Protein AF-A0A2G6FQB9-F1 (afdb_monomer_lite)

pLDDT: mean 81.23, std 16.14, range [40.0, 95.31]

Sequence (118 aa):
MTGNQLFLLNFCCGGNYETPLIPTIIILAAVAPLLGLFGTVSGMVETFRAIGLYGMGNAQAMASGIREAMITTQAGLLVAIPGIFIGHVLRKRANTIQHDLLVFQRGITQWLEKGDEV

Structure (mmCIF, N/CA/C/O backbone):
data_AF-A0A2G6FQB9-F1
#
_entry.id   AF-A0A2G6FQB9-F1
#
loop_
_atom_site.group_PDB
_atom_site.id
_atom_site.type_symbol
_atom_site.label_atom_id
_atom_site.label_alt_id
_atom_site.label_comp_id
_atom_site.label_asym_id
_atom_site.label_entity_id
_atom_site.label_seq_id
_atom_site.pdbx_PDB_ins_code
_atom_site.Cartn_x
_atom_site.Cartn_y
_atom_site.Cartn_z
_atom_site.occupancy
_atom_site.B_iso_or_equiv
_atom_site.auth_seq_id
_atom_site.auth_comp_id
_atom_site.auth_asym_id
_atom_site.auth_atom_id
_atom_site.pdbx_PDB_model_num
ATOM 1 N N . MET A 1 1 ? 4.445 13.457 44.183 1.00 46.12 1 MET A N 1
ATOM 2 C CA . MET A 1 1 ? 4.899 12.191 43.563 1.00 46.12 1 MET A CA 1
ATOM 3 C C . MET A 1 1 ? 3.697 11.394 43.037 1.00 46.12 1 MET A C 1
ATOM 5 O O . MET A 1 1 ? 3.460 10.287 43.488 1.00 46.12 1 MET A O 1
ATOM 9 N N . THR A 1 2 ? 2.917 11.940 42.097 1.00 42.81 2 THR A N 1
ATOM 10 C CA . THR A 1 2 ? 1.658 11.309 41.624 1.00 42.81 2 THR A CA 1
ATOM 11 C C . THR A 1 2 ? 1.326 11.648 40.160 1.00 42.81 2 THR A C 1
ATOM 13 O O . THR A 1 2 ? 0.182 11.565 39.744 1.00 42.81 2 THR A O 1
ATOM 16 N N . GLY A 1 3 ? 2.322 12.025 39.346 1.00 51.44 3 GLY A N 1
ATOM 17 C CA . GLY A 1 3 ? 2.116 12.333 37.919 1.00 51.44 3 GLY A CA 1
ATOM 18 C C . GLY A 1 3 ? 2.348 11.158 36.960 1.00 51.44 3 GLY A C 1
ATOM 19 O O . GLY A 1 3 ? 1.828 11.166 35.853 1.00 51.44 3 GLY A O 1
ATOM 20 N N . ASN A 1 4 ? 3.103 10.130 37.371 1.00 50.75 4 ASN A N 1
ATOM 21 C CA . ASN A 1 4 ? 3.589 9.087 36.451 1.00 50.75 4 ASN A CA 1
ATOM 22 C C . ASN A 1 4 ? 2.756 7.786 36.455 1.00 50.75 4 ASN A C 1
ATOM 24 O O . ASN A 1 4 ? 2.926 6.937 35.590 1.00 50.75 4 ASN A O 1
ATOM 28 N N . GLN A 1 5 ? 1.834 7.620 37.411 1.00 53.53 5 GLN A N 1
ATOM 29 C CA . GLN A 1 5 ? 0.954 6.440 37.494 1.00 53.53 5 GLN A CA 1
ATOM 30 C C . GLN A 1 5 ? -0.312 6.587 36.621 1.00 53.53 5 GLN A C 1
ATOM 32 O O . GLN A 1 5 ? -0.842 5.593 36.135 1.00 53.53 5 GLN A O 1
ATOM 37 N N . LEU A 1 6 ? -0.760 7.819 36.332 1.0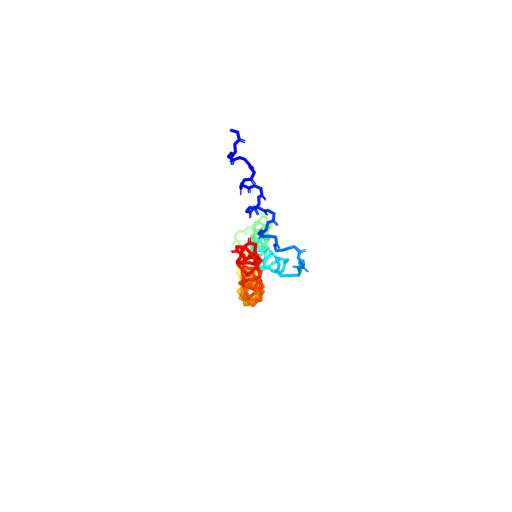0 50.09 6 LEU A N 1
ATOM 38 C CA . LEU A 1 6 ? -1.922 8.068 35.463 1.00 50.09 6 LEU A CA 1
ATOM 39 C C . LEU A 1 6 ? -1.601 7.874 33.965 1.00 50.09 6 LEU A C 1
ATOM 41 O O . LEU A 1 6 ? -2.484 7.538 33.175 1.00 50.09 6 LEU A O 1
ATOM 45 N N . PHE A 1 7 ? -0.330 8.055 33.580 1.00 51.44 7 PHE A N 1
ATOM 46 C CA . PHE A 1 7 ? 0.138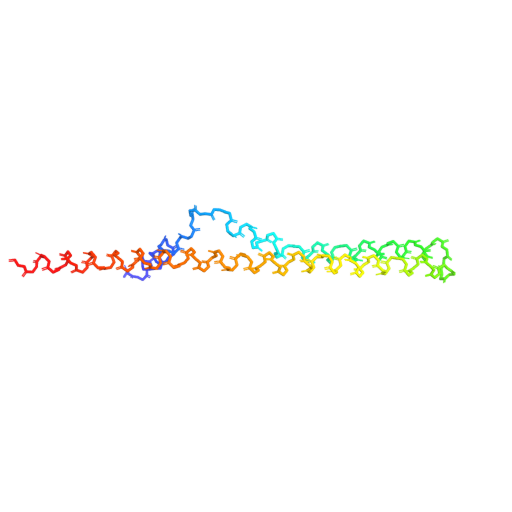 7.859 32.204 1.00 51.44 7 PHE A CA 1
ATOM 47 C C . PHE A 1 7 ? 0.217 6.369 31.838 1.00 51.44 7 PHE A C 1
ATOM 49 O O . PHE A 1 7 ? -0.157 5.988 30.732 1.00 51.44 7 PHE A O 1
ATOM 56 N N . LEU A 1 8 ? 0.606 5.503 32.786 1.00 42.72 8 LEU A N 1
ATOM 57 C CA . LEU A 1 8 ? 0.639 4.053 32.564 1.00 42.72 8 LEU A CA 1
ATOM 58 C C . LEU A 1 8 ? -0.756 3.413 32.518 1.00 42.72 8 LEU A C 1
ATOM 60 O O . LEU A 1 8 ? -0.948 2.471 31.756 1.00 42.72 8 LEU A O 1
ATOM 64 N N . LEU A 1 9 ? -1.752 3.937 33.237 1.00 44.09 9 LEU A N 1
ATOM 65 C CA . LEU A 1 9 ? -3.128 3.419 33.170 1.00 44.09 9 LEU A CA 1
ATOM 66 C C . LEU A 1 9 ? -3.822 3.755 31.836 1.00 44.09 9 LEU A C 1
ATOM 68 O O . LEU A 1 9 ? -4.526 2.908 31.290 1.00 44.09 9 LEU A O 1
ATOM 72 N N . ASN A 1 10 ? -3.552 4.930 31.251 1.00 42.66 10 ASN A N 1
ATOM 73 C CA . ASN A 1 10 ? -4.025 5.264 29.898 1.00 42.66 10 ASN A CA 1
ATOM 74 C C . ASN A 1 10 ? -3.321 4.446 28.801 1.00 42.66 10 ASN A C 1
ATOM 76 O O . ASN A 1 10 ? -3.940 4.133 27.787 1.00 42.66 10 ASN A O 1
ATOM 80 N N . PHE A 1 11 ? -2.051 4.071 29.000 1.00 51.66 11 PHE A N 1
ATOM 81 C CA . PHE A 1 11 ? -1.313 3.268 28.020 1.00 51.66 11 PHE A CA 1
ATOM 82 C C . PHE A 1 11 ? -1.626 1.763 28.114 1.00 51.66 11 PHE A C 1
ATOM 84 O O . PHE A 1 11 ? -1.713 1.100 27.084 1.00 51.66 11 PHE A O 1
ATOM 91 N N . CYS A 1 12 ? -1.860 1.218 29.317 1.00 41.28 12 CYS A N 1
ATOM 92 C CA . CYS A 1 12 ? -2.199 -0.204 29.494 1.00 41.28 12 CYS A CA 1
ATOM 93 C C . CYS A 1 12 ? -3.688 -0.516 29.265 1.00 41.28 12 CYS A C 1
ATOM 95 O O . CYS A 1 12 ? -4.009 -1.599 28.779 1.00 41.28 12 CYS A O 1
ATOM 97 N N . CYS A 1 13 ? -4.601 0.425 29.541 1.00 40.00 13 CYS A N 1
ATOM 98 C CA . CYS A 1 13 ? -6.042 0.258 29.290 1.00 40.00 13 CYS A CA 1
ATOM 99 C C . CYS A 1 13 ? -6.487 0.811 27.915 1.00 40.00 13 CYS A C 1
ATOM 101 O O . CYS A 1 13 ? -7.667 1.027 27.667 1.00 40.00 13 CYS A O 1
ATOM 103 N N . GLY A 1 14 ? -5.534 1.054 27.008 1.00 46.06 14 GLY A N 1
ATOM 104 C CA . GLY A 1 14 ? -5.759 1.336 25.580 1.00 46.06 14 GLY A CA 1
ATOM 105 C C . GLY A 1 14 ? -5.389 0.151 24.675 1.00 46.06 14 GLY A C 1
ATOM 106 O O . GLY A 1 14 ? -5.184 0.306 23.467 1.00 46.06 14 GLY A O 1
ATOM 107 N N . GLY A 1 15 ? -5.233 -1.032 25.274 1.00 45.12 15 GLY A N 1
ATOM 108 C CA . GLY A 1 15 ? -4.681 -2.227 24.655 1.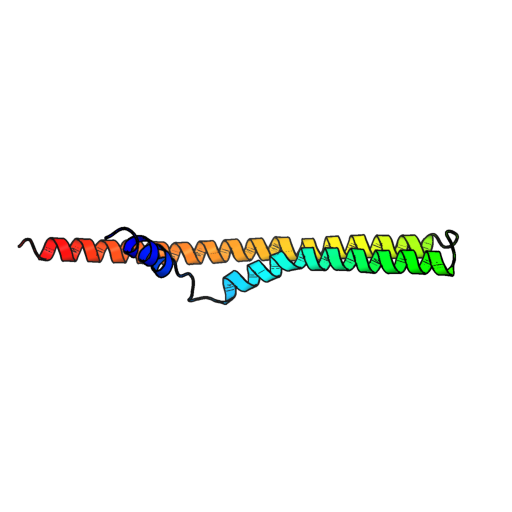00 45.12 15 GLY A CA 1
ATOM 109 C C . GLY A 1 15 ? -5.621 -2.890 23.653 1.00 45.12 15 GLY A C 1
ATOM 110 O O . GLY A 1 15 ? -6.486 -3.680 24.007 1.00 45.12 15 GLY A O 1
ATOM 111 N N . ASN A 1 16 ? -5.397 -2.625 22.370 1.00 51.56 16 ASN A N 1
ATOM 112 C CA . ASN A 1 16 ? -5.955 -3.387 21.252 1.00 51.56 16 ASN A CA 1
ATOM 113 C C . ASN A 1 16 ? -5.155 -4.694 21.016 1.00 51.56 16 ASN A C 1
ATOM 115 O O . ASN A 1 16 ? -4.698 -4.929 19.898 1.00 51.56 16 ASN A O 1
ATOM 119 N N . TYR A 1 17 ? -4.911 -5.519 22.044 1.00 51.84 17 TYR A N 1
ATOM 120 C CA . TYR A 1 17 ? -3.990 -6.672 21.946 1.00 51.84 17 TYR A CA 1
ATOM 121 C C . TYR A 1 17 ? -4.647 -8.058 21.802 1.00 51.84 17 TYR A C 1
ATOM 123 O O . TYR A 1 17 ? -3.945 -9.059 21.888 1.00 51.84 17 TYR A O 1
ATOM 131 N N . GLU A 1 18 ? -5.950 -8.155 21.513 1.00 52.97 18 GLU A N 1
ATOM 132 C CA . GLU A 1 18 ? -6.624 -9.466 21.377 1.00 52.97 18 GLU A CA 1
ATOM 133 C C . GLU A 1 18 ? -6.917 -9.906 19.929 1.00 52.97 18 GLU A C 1
ATOM 135 O O . GLU A 1 18 ? -7.315 -11.044 19.699 1.00 52.97 18 GLU A O 1
ATOM 140 N N . THR A 1 19 ? -6.670 -9.069 18.912 1.00 53.53 19 THR A N 1
ATOM 141 C CA . THR A 1 19 ? -6.841 -9.481 17.503 1.00 53.53 19 THR A CA 1
ATOM 142 C C . THR A 1 19 ? -5.622 -9.112 16.653 1.00 53.53 19 THR A C 1
ATOM 144 O O . THR A 1 19 ? -5.602 -8.057 16.018 1.00 53.53 19 THR A O 1
ATOM 147 N N . PRO A 1 20 ? -4.595 -9.983 16.561 1.00 61.53 20 PRO A N 1
ATOM 148 C CA . PRO A 1 20 ? -3.412 -9.713 15.732 1.00 61.53 20 PRO A CA 1
ATOM 149 C C . PRO A 1 20 ? -3.749 -9.567 14.236 1.00 61.53 20 PRO A C 1
ATOM 151 O O . PRO A 1 20 ? -2.943 -9.068 13.453 1.00 61.53 20 PRO A O 1
ATOM 154 N N . LEU A 1 21 ? -4.955 -9.964 13.822 1.00 68.50 21 LEU A N 1
ATOM 155 C CA . LEU A 1 21 ? -5.360 -10.013 12.423 1.00 68.50 21 LEU A CA 1
ATOM 156 C C . LEU A 1 21 ? -5.674 -8.628 11.824 1.00 68.50 21 LEU A C 1
ATOM 158 O O . LEU A 1 21 ? -5.287 -8.355 10.689 1.00 68.50 21 LEU A O 1
ATOM 162 N N . ILE A 1 22 ? -6.330 -7.734 12.577 1.00 76.88 22 ILE A N 1
ATOM 163 C CA . ILE A 1 22 ? -6.752 -6.409 12.079 1.00 76.88 22 ILE A CA 1
ATOM 164 C C . ILE A 1 22 ? -5.562 -5.483 11.756 1.00 76.88 22 ILE A C 1
ATOM 166 O O . ILE A 1 22 ? -5.527 -4.952 10.642 1.00 76.88 22 ILE A O 1
ATOM 170 N N . PRO A 1 23 ? -4.576 -5.268 12.656 1.00 78.62 23 PRO A N 1
ATOM 171 C CA . PRO A 1 23 ? -3.452 -4.379 12.358 1.00 78.62 23 PRO A CA 1
ATOM 172 C C . PRO A 1 23 ? -2.568 -4.928 11.231 1.00 78.62 23 PRO A C 1
ATOM 174 O O . PRO A 1 23 ? -2.085 -4.157 10.405 1.00 78.62 23 PRO A O 1
ATOM 177 N N . THR A 1 24 ? -2.416 -6.251 11.139 1.00 84.75 24 THR A N 1
ATOM 178 C CA . THR A 1 24 ? -1.592 -6.901 10.110 1.00 84.75 24 THR A CA 1
ATOM 179 C C . THR A 1 24 ? -2.107 -6.624 8.695 1.00 84.75 24 THR A C 1
ATOM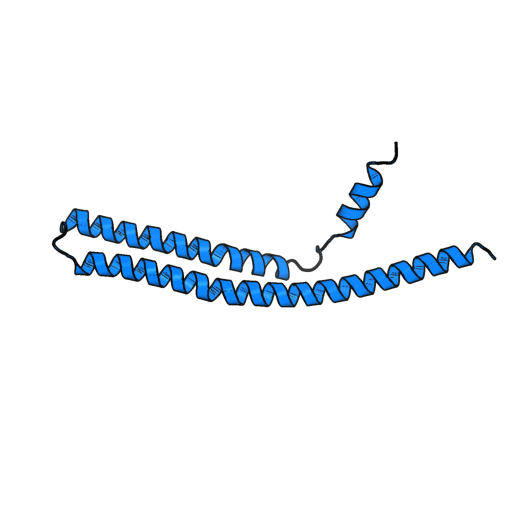 181 O O . THR A 1 24 ? -1.320 -6.272 7.820 1.00 84.75 24 THR A O 1
ATOM 184 N N . ILE A 1 25 ? -3.423 -6.698 8.463 1.00 86.69 25 ILE A N 1
ATOM 185 C CA . ILE A 1 25 ? -4.023 -6.407 7.146 1.00 86.69 25 ILE A CA 1
ATOM 186 C C . ILE A 1 25 ? -3.787 -4.948 6.734 1.00 86.69 25 ILE A C 1
ATOM 188 O O . ILE A 1 25 ? -3.469 -4.681 5.577 1.00 86.69 25 ILE A O 1
ATOM 192 N N . ILE A 1 26 ? -3.904 -4.007 7.675 1.00 86.69 26 ILE A N 1
ATOM 193 C CA . ILE A 1 26 ? -3.674 -2.578 7.412 1.00 86.69 26 ILE A CA 1
ATOM 194 C C . ILE A 1 26 ? -2.208 -2.333 7.038 1.00 86.69 26 ILE A C 1
ATOM 196 O O . ILE A 1 26 ? -1.932 -1.594 6.096 1.00 86.69 26 ILE A O 1
ATOM 200 N N . ILE A 1 27 ? -1.272 -2.981 7.737 1.00 89.12 27 ILE A N 1
ATOM 201 C CA . ILE A 1 27 ? 0.162 -2.884 7.440 1.00 89.12 27 ILE A CA 1
ATOM 202 C C . ILE A 1 27 ? 0.463 -3.472 6.058 1.00 89.12 27 ILE A C 1
ATOM 204 O O . ILE A 1 27 ? 1.118 -2.817 5.252 1.00 89.12 27 ILE A O 1
ATOM 208 N N . LEU A 1 28 ? -0.057 -4.660 5.738 1.00 89.44 28 LEU A N 1
ATOM 209 C CA . LEU A 1 28 ? 0.124 -5.274 4.418 1.00 89.44 28 LEU A CA 1
ATOM 210 C C . LEU A 1 28 ? -0.442 -4.391 3.295 1.00 89.44 28 LEU A C 1
ATOM 212 O O . LEU A 1 28 ? 0.210 -4.203 2.268 1.00 89.44 28 LEU A O 1
ATOM 216 N N . ALA A 1 29 ? -1.613 -3.789 3.512 1.00 91.62 29 ALA A N 1
ATOM 217 C CA . ALA A 1 29 ? -2.213 -2.856 2.564 1.00 91.62 29 ALA A CA 1
ATOM 218 C C . ALA A 1 29 ? -1.394 -1.563 2.408 1.00 91.62 29 ALA A C 1
ATOM 220 O O . ALA A 1 29 ? -1.325 -1.019 1.309 1.00 91.62 29 ALA A O 1
ATOM 221 N N . ALA A 1 30 ? -0.739 -1.091 3.473 1.00 90.81 30 ALA A N 1
ATOM 222 C CA . ALA A 1 30 ? 0.158 0.064 3.430 1.00 90.81 30 ALA A CA 1
ATOM 223 C C . ALA A 1 30 ? 1.510 -0.242 2.757 1.00 90.81 30 ALA A C 1
ATOM 225 O O . ALA A 1 30 ? 2.123 0.653 2.177 1.00 90.81 30 ALA A O 1
ATOM 226 N N . VAL A 1 31 ? 1.972 -1.495 2.799 1.00 93.44 31 VAL A N 1
ATOM 227 C CA . VAL A 1 31 ? 3.205 -1.941 2.129 1.00 93.44 31 VAL A CA 1
ATOM 228 C C . VAL A 1 31 ? 2.982 -2.199 0.630 1.00 93.44 31 VAL A C 1
ATOM 230 O O . VAL A 1 31 ? 3.909 -2.025 -0.160 1.00 93.44 31 VAL A O 1
ATOM 233 N N . ALA A 1 32 ? 1.762 -2.535 0.195 1.00 93.44 32 ALA A N 1
ATOM 234 C CA . ALA A 1 32 ? 1.458 -2.828 -1.213 1.00 93.44 32 ALA A CA 1
ATOM 235 C C . ALA A 1 32 ? 1.846 -1.706 -2.217 1.00 93.44 32 ALA A C 1
ATOM 237 O O . ALA A 1 32 ? 2.458 -2.023 -3.241 1.00 93.44 32 ALA A O 1
ATOM 238 N N . PRO A 1 33 ? 1.606 -0.403 -1.956 1.00 93.44 33 PRO A N 1
ATOM 239 C CA . PRO A 1 33 ? 2.078 0.683 -2.821 1.00 93.44 33 PRO A CA 1
ATOM 240 C C . PRO A 1 33 ? 3.602 0.812 -2.858 1.00 93.44 33 PRO A C 1
ATOM 242 O O . PRO A 1 33 ? 4.163 1.144 -3.899 1.00 93.44 33 PRO A O 1
ATOM 245 N N . LEU A 1 34 ? 4.280 0.533 -1.739 1.00 94.75 34 LEU A N 1
ATOM 246 C CA . LEU A 1 34 ? 5.743 0.573 -1.663 1.00 94.75 34 LEU A CA 1
ATOM 247 C C . LEU A 1 34 ? 6.364 -0.531 -2.529 1.00 94.75 34 LEU A C 1
ATOM 249 O O . LEU A 1 34 ? 7.368 -0.297 -3.198 1.00 94.75 34 LEU A O 1
ATOM 253 N N . LEU A 1 35 ? 5.729 -1.707 -2.586 1.00 92.75 35 LEU A N 1
ATOM 254 C CA . LEU A 1 35 ? 6.113 -2.775 -3.515 1.00 92.75 35 LEU A CA 1
ATOM 255 C C . LEU A 1 35 ? 5.852 -2.393 -4.981 1.00 92.75 35 LEU A C 1
ATOM 257 O O . LEU A 1 35 ? 6.672 -2.696 -5.844 1.00 92.75 35 LEU A O 1
ATOM 261 N N . GLY A 1 36 ? 4.757 -1.684 -5.268 1.00 92.69 36 GLY A N 1
ATOM 262 C CA . GLY A 1 36 ? 4.493 -1.130 -6.602 1.00 92.69 36 GLY A CA 1
ATOM 263 C C . GLY A 1 36 ? 5.567 -0.131 -7.042 1.00 92.69 36 GLY A C 1
ATOM 264 O O . GLY A 1 36 ? 6.051 -0.201 -8.169 1.00 92.69 36 GLY A O 1
ATOM 265 N N . LEU A 1 37 ? 6.011 0.737 -6.128 1.00 94.31 37 LEU A N 1
ATOM 266 C CA . LEU A 1 37 ? 7.128 1.656 -6.360 1.00 94.31 37 LEU A CA 1
ATOM 267 C C . LEU A 1 37 ? 8.449 0.910 -6.603 1.00 94.31 37 LEU A C 1
ATOM 269 O O . LEU A 1 37 ? 9.218 1.299 -7.474 1.00 94.31 37 LEU A O 1
ATOM 273 N N . PHE A 1 38 ? 8.712 -0.185 -5.888 1.00 93.12 38 PHE A N 1
ATOM 274 C CA . PHE A 1 38 ? 9.876 -1.031 -6.169 1.00 93.12 38 PHE A CA 1
ATOM 275 C C . PHE A 1 38 ? 9.824 -1.630 -7.589 1.00 93.12 38 PHE A C 1
ATOM 277 O O . PHE A 1 38 ? 10.835 -1.659 -8.293 1.00 93.12 38 PHE A O 1
ATOM 284 N N . GLY A 1 39 ? 8.635 -2.032 -8.050 1.00 91.38 39 GLY A N 1
ATOM 285 C CA . GLY A 1 39 ? 8.413 -2.500 -9.421 1.00 91.38 39 GLY A CA 1
ATOM 286 C C . GLY A 1 39 ? 8.749 -1.453 -10.488 1.00 91.38 39 GLY A C 1
ATOM 287 O O . GLY A 1 39 ? 9.317 -1.800 -11.525 1.00 91.38 39 GLY A O 1
ATOM 288 N N . THR A 1 40 ? 8.492 -0.166 -10.226 1.00 94.75 40 THR A N 1
ATOM 289 C CA . THR A 1 40 ? 8.863 0.905 -11.168 1.00 94.75 40 THR A CA 1
ATOM 290 C C . THR A 1 40 ? 10.371 1.061 -11.299 1.00 94.75 40 THR A C 1
ATOM 292 O O . THR A 1 40 ? 10.869 1.242 -12.411 1.00 94.75 40 THR A O 1
ATOM 295 N N . VAL A 1 41 ? 11.111 0.914 -10.196 1.00 94.38 41 VAL A N 1
ATOM 296 C CA . VAL A 1 41 ? 12.579 0.928 -10.215 1.00 94.38 41 VAL A CA 1
ATOM 297 C C . VAL A 1 41 ? 13.100 -0.237 -11.055 1.00 94.38 41 VAL A C 1
ATOM 299 O O . VAL A 1 41 ? 13.953 -0.027 -11.913 1.00 94.38 41 VAL A O 1
ATOM 302 N N . SER A 1 42 ? 12.540 -1.437 -10.882 1.00 91.88 42 SER A N 1
ATOM 303 C CA . SER A 1 42 ? 12.923 -2.614 -11.673 1.00 91.88 42 SER A CA 1
ATOM 304 C C . SER A 1 42 ? 12.675 -2.419 -13.179 1.00 91.88 42 SER A C 1
ATOM 306 O O . SER A 1 42 ? 13.569 -2.676 -13.985 1.00 91.88 42 SER A O 1
ATOM 308 N N . GLY A 1 43 ? 11.504 -1.905 -13.578 1.00 91.00 43 GLY A N 1
ATOM 309 C CA . GLY A 1 43 ? 11.184 -1.648 -14.994 1.00 91.00 43 GLY A CA 1
ATOM 310 C C . GLY A 1 43 ? 12.046 -0.545 -15.630 1.00 91.00 43 GLY A C 1
ATOM 311 O O . GLY A 1 43 ? 12.425 -0.617 -16.805 1.00 91.00 43 GLY A O 1
ATOM 312 N N . MET A 1 44 ? 12.436 0.460 -14.841 1.00 92.19 44 MET A N 1
ATOM 313 C CA . MET A 1 44 ? 13.369 1.497 -15.291 1.00 92.19 44 MET A CA 1
ATOM 314 C C . MET A 1 44 ? 14.806 0.974 -15.416 1.00 92.19 44 MET A C 1
ATOM 316 O O . MET A 1 44 ? 15.508 1.369 -16.347 1.00 92.19 44 MET A O 1
ATOM 320 N N . VAL A 1 45 ? 15.242 0.048 -14.554 1.00 92.88 45 VAL A N 1
ATOM 321 C CA . VAL A 1 45 ? 16.539 -0.638 -14.709 1.00 92.88 45 VAL A CA 1
ATOM 322 C C . VAL A 1 45 ? 16.593 -1.405 -16.032 1.00 92.88 45 VAL A C 1
ATOM 324 O O . VAL A 1 45 ? 17.582 -1.292 -16.757 1.00 92.88 45 VAL A O 1
ATOM 327 N N . GLU A 1 46 ? 15.521 -2.109 -16.397 1.00 89.38 46 GLU A N 1
ATOM 328 C CA . GLU A 1 46 ? 15.450 -2.820 -17.680 1.00 89.38 46 GLU A CA 1
ATOM 329 C C . GLU A 1 46 ? 15.490 -1.855 -18.877 1.00 89.38 46 GLU A C 1
ATOM 331 O O . GLU A 1 46 ? 16.182 -2.099 -19.869 1.00 89.38 46 GLU A O 1
ATOM 336 N N . THR A 1 47 ? 14.839 -0.696 -18.749 1.00 89.50 47 THR A N 1
ATOM 337 C CA . THR A 1 47 ? 14.903 0.379 -19.750 1.00 89.50 47 THR A CA 1
ATOM 338 C C . THR A 1 47 ? 16.338 0.878 -19.948 1.00 89.50 47 THR A C 1
ATOM 340 O O . THR A 1 47 ? 16.799 0.998 -21.085 1.00 89.50 47 THR A O 1
ATOM 343 N N . PHE A 1 48 ? 17.086 1.116 -18.866 1.00 90.56 48 PHE A N 1
ATOM 344 C CA . PHE A 1 48 ? 18.492 1.523 -18.958 1.00 90.56 48 PHE A CA 1
ATOM 345 C C . PHE A 1 48 ? 19.394 0.421 -19.520 1.00 90.56 48 PHE A C 1
ATOM 347 O O . PHE A 1 48 ? 20.313 0.717 -20.286 1.00 90.56 48 PHE A O 1
ATOM 354 N N . ARG A 1 49 ? 19.110 -0.849 -19.211 1.00 88.38 49 ARG A N 1
ATOM 355 C CA . ARG A 1 49 ? 19.821 -1.995 -19.792 1.00 88.38 49 ARG A CA 1
ATOM 356 C C . ARG A 1 49 ? 19.638 -2.056 -21.310 1.00 88.38 49 ARG A C 1
ATOM 358 O O . ARG A 1 49 ? 20.611 -2.264 -22.035 1.00 88.38 49 ARG A O 1
ATOM 365 N N . ALA A 1 50 ? 18.419 -1.823 -21.797 1.00 87.19 50 ALA A N 1
ATOM 366 C CA . ALA A 1 50 ? 18.126 -1.772 -23.228 1.00 87.19 50 ALA A CA 1
ATOM 367 C C . ALA A 1 50 ? 18.875 -0.627 -23.933 1.00 87.19 50 ALA A C 1
ATOM 369 O O . ALA A 1 50 ? 19.433 -0.840 -25.011 1.00 87.19 50 ALA A O 1
ATOM 370 N N . ILE A 1 51 ? 18.954 0.550 -23.300 1.00 89.88 51 ILE A N 1
ATOM 371 C CA . ILE A 1 51 ? 19.735 1.690 -23.808 1.00 89.88 51 ILE A CA 1
ATOM 372 C C . ILE A 1 51 ? 21.230 1.350 -23.861 1.00 89.88 51 ILE A C 1
ATOM 374 O O . ILE A 1 51 ? 21.895 1.682 -24.838 1.00 89.88 51 ILE A O 1
ATOM 378 N N . GLY A 1 52 ? 21.766 0.664 -22.849 1.00 88.75 52 GLY A N 1
ATOM 379 C CA . GLY A 1 52 ? 23.177 0.268 -22.821 1.00 88.75 52 GLY A CA 1
ATOM 380 C C . GLY A 1 52 ? 23.568 -0.717 -23.930 1.00 88.75 52 GLY A C 1
ATOM 381 O O . GLY A 1 52 ? 24.693 -0.665 -24.417 1.00 88.75 52 GLY A O 1
ATOM 382 N N . LEU A 1 53 ? 22.649 -1.595 -24.347 1.00 87.31 53 LEU A N 1
ATOM 383 C CA . LEU A 1 53 ? 22.909 -2.623 -25.365 1.00 87.31 53 LEU A CA 1
ATOM 384 C C . LEU A 1 53 ? 22.611 -2.163 -26.796 1.00 87.31 53 LEU A C 1
ATOM 386 O O . LEU A 1 53 ? 23.359 -2.490 -27.714 1.00 87.31 53 LEU A O 1
ATOM 390 N N . TYR A 1 54 ? 21.511 -1.436 -26.994 1.00 85.25 54 TYR A N 1
ATOM 391 C CA . TYR A 1 54 ? 20.992 -1.090 -28.323 1.00 85.25 54 TYR A CA 1
ATOM 392 C C . TYR A 1 54 ? 21.012 0.420 -28.605 1.00 85.25 54 TYR A C 1
ATOM 394 O O . TYR A 1 54 ? 20.560 0.863 -29.664 1.00 85.25 54 TYR A O 1
ATOM 402 N N . GLY A 1 55 ? 21.516 1.228 -27.668 1.00 82.88 55 GLY A N 1
ATOM 403 C CA . GLY A 1 55 ? 21.404 2.682 -27.719 1.00 82.88 55 GLY A CA 1
ATOM 404 C C . GLY A 1 55 ? 19.946 3.145 -27.667 1.00 82.88 55 GLY A C 1
ATOM 405 O O . GLY A 1 55 ? 19.026 2.391 -27.352 1.00 82.88 55 GLY A O 1
ATOM 406 N N . MET A 1 56 ? 19.706 4.399 -28.050 1.00 80.88 56 MET A N 1
ATOM 407 C CA . MET A 1 56 ? 18.345 4.945 -28.169 1.00 80.88 56 MET A CA 1
ATOM 408 C C . MET A 1 56 ? 17.584 4.436 -29.412 1.00 80.88 56 MET A C 1
ATOM 410 O O . MET A 1 56 ? 16.468 4.875 -29.672 1.00 80.88 56 MET A O 1
ATOM 414 N N . GLY A 1 57 ? 18.171 3.522 -30.196 1.00 79.75 57 GLY A N 1
ATOM 415 C CA . GLY A 1 57 ? 17.575 3.006 -31.433 1.00 79.75 57 GLY A CA 1
ATOM 416 C C . GLY A 1 57 ? 16.430 2.013 -31.212 1.00 79.75 57 GLY A C 1
ATOM 417 O O . GLY A 1 57 ? 15.594 1.840 -32.095 1.00 79.75 57 GLY A O 1
ATOM 418 N N . ASN A 1 58 ? 16.347 1.385 -30.033 1.00 83.06 58 ASN A N 1
ATOM 419 C CA . ASN A 1 58 ? 15.290 0.427 -29.704 1.00 83.06 58 ASN A CA 1
ATOM 420 C C . ASN A 1 58 ? 14.204 1.061 -28.817 1.00 83.06 58 ASN A C 1
ATOM 422 O O . ASN A 1 58 ? 14.068 0.754 -27.630 1.00 83.06 58 ASN A O 1
ATOM 426 N N . ALA A 1 59 ? 13.406 1.947 -29.420 1.00 85.94 59 ALA A N 1
ATOM 427 C CA . ALA A 1 59 ? 12.298 2.629 -28.746 1.00 85.94 59 ALA A CA 1
ATOM 428 C C . ALA A 1 59 ? 11.239 1.658 -28.189 1.00 85.94 59 ALA A C 1
ATOM 430 O O . ALA A 1 59 ? 10.586 1.956 -27.191 1.00 85.94 59 ALA A O 1
ATOM 431 N N . GLN A 1 60 ? 11.084 0.480 -28.800 1.00 88.75 60 GLN A N 1
ATOM 432 C CA . GLN A 1 60 ? 10.117 -0.523 -28.357 1.00 88.75 60 GLN A CA 1
ATOM 433 C C . GLN A 1 60 ? 10.520 -1.156 -27.021 1.00 88.75 60 GLN A C 1
ATOM 435 O O . GLN A 1 60 ? 9.675 -1.291 -26.134 1.00 88.75 60 GLN A O 1
ATOM 440 N N . ALA A 1 61 ? 11.802 -1.492 -26.843 1.00 86.06 61 ALA A N 1
ATOM 441 C CA . ALA A 1 61 ? 12.302 -2.005 -25.569 1.00 86.06 61 ALA A CA 1
ATOM 442 C C . ALA A 1 61 ? 12.144 -0.966 -24.448 1.00 86.06 61 ALA A C 1
ATOM 444 O O . ALA A 1 61 ? 11.654 -1.298 -23.368 1.00 86.06 61 ALA A O 1
ATOM 445 N N . MET A 1 62 ? 12.445 0.306 -24.734 1.00 88.81 62 MET A N 1
ATOM 446 C CA . MET A 1 62 ? 12.248 1.399 -23.775 1.00 88.81 62 MET A CA 1
ATOM 447 C C . MET A 1 62 ? 10.775 1.591 -23.395 1.00 88.81 62 MET A C 1
ATOM 449 O O . MET A 1 62 ? 10.441 1.693 -22.216 1.00 88.81 62 MET A O 1
ATOM 453 N N . ALA A 1 63 ? 9.876 1.595 -24.383 1.00 90.75 63 ALA A N 1
ATOM 4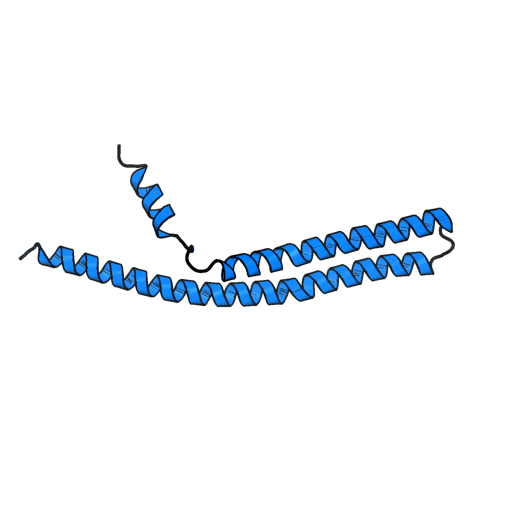54 C CA . ALA A 1 63 ? 8.441 1.715 -24.141 1.00 90.75 63 ALA A CA 1
ATOM 455 C C . ALA A 1 63 ? 7.899 0.555 -23.288 1.00 90.75 63 ALA A C 1
ATOM 457 O O . ALA A 1 63 ? 6.982 0.754 -22.488 1.00 90.75 63 ALA A O 1
ATOM 458 N N . SER A 1 64 ? 8.475 -0.646 -23.423 1.00 89.31 64 SER A N 1
ATOM 459 C CA . SER A 1 64 ? 8.066 -1.810 -22.632 1.00 89.31 64 SER A CA 1
ATOM 460 C C . SER A 1 64 ? 8.393 -1.665 -21.139 1.00 89.31 64 SER A C 1
ATOM 462 O O . SER A 1 64 ? 7.503 -1.889 -20.319 1.00 89.31 64 SER A O 1
ATOM 464 N N . GLY A 1 65 ? 9.596 -1.199 -20.781 1.00 88.81 65 GLY A N 1
ATOM 465 C CA . GLY A 1 65 ? 9.996 -1.032 -19.378 1.00 88.81 65 GLY A CA 1
ATOM 466 C C . GLY A 1 65 ? 9.240 0.098 -18.670 1.00 88.81 65 GLY A C 1
ATOM 467 O O . GLY A 1 65 ? 8.856 -0.034 -17.507 1.00 88.81 65 GLY A O 1
ATOM 468 N N . ILE A 1 66 ? 8.904 1.170 -19.397 1.00 91.31 66 ILE A N 1
ATOM 469 C CA . ILE A 1 66 ? 8.033 2.241 -18.882 1.00 91.31 66 ILE A CA 1
ATOM 470 C C . ILE A 1 66 ? 6.609 1.720 -18.651 1.00 91.31 66 ILE A C 1
ATOM 472 O O . ILE A 1 66 ? 5.996 1.997 -17.617 1.00 91.31 66 ILE A O 1
ATOM 476 N N . ARG A 1 67 ? 6.066 0.940 -19.594 1.00 91.31 67 ARG A N 1
ATOM 477 C CA . ARG A 1 67 ? 4.736 0.334 -19.443 1.00 91.31 67 ARG A CA 1
ATOM 478 C C . ARG A 1 67 ? 4.683 -0.592 -18.229 1.00 91.31 67 ARG A C 1
ATOM 480 O O . ARG A 1 67 ? 3.698 -0.568 -17.493 1.00 91.31 67 ARG A O 1
ATOM 487 N N . GLU A 1 68 ? 5.719 -1.395 -18.018 1.00 91.31 68 GLU A N 1
ATOM 488 C CA . GLU A 1 68 ? 5.819 -2.275 -16.854 1.00 91.31 68 GLU A CA 1
ATOM 489 C C . GLU A 1 68 ? 5.823 -1.475 -15.541 1.00 91.31 68 GLU A C 1
ATOM 491 O O . GLU A 1 68 ? 5.063 -1.784 -14.618 1.00 91.31 68 GLU A O 1
ATOM 496 N N . ALA A 1 69 ? 6.567 -0.366 -15.487 1.00 93.19 69 ALA A N 1
ATOM 497 C CA . ALA A 1 69 ? 6.544 0.552 -14.349 1.00 93.19 69 ALA A CA 1
ATOM 498 C C . ALA A 1 69 ? 5.139 1.143 -14.081 1.00 93.19 69 ALA A C 1
ATOM 500 O O . ALA A 1 69 ? 4.700 1.256 -12.933 1.00 93.19 69 ALA A O 1
ATOM 501 N N . MET A 1 70 ? 4.376 1.476 -15.123 1.00 94.00 70 MET A N 1
ATOM 502 C CA . MET A 1 70 ? 3.004 1.968 -14.945 1.00 94.00 70 MET A CA 1
ATOM 503 C C . MET A 1 70 ? 2.050 0.884 -14.423 1.00 94.00 70 MET A C 1
ATOM 505 O O . MET A 1 70 ? 1.251 1.153 -13.524 1.00 94.00 70 MET A O 1
ATOM 509 N N . ILE A 1 71 ? 2.142 -0.342 -14.948 1.00 93.94 71 ILE A N 1
ATOM 510 C CA . ILE A 1 71 ? 1.269 -1.456 -14.542 1.00 93.94 71 ILE A CA 1
ATOM 511 C C . ILE A 1 71 ? 1.524 -1.849 -13.081 1.00 93.94 71 ILE A C 1
ATOM 513 O O . ILE A 1 71 ? 0.574 -2.069 -12.332 1.00 93.94 71 ILE A O 1
ATOM 517 N N . THR A 1 72 ? 2.784 -1.892 -12.645 1.00 93.56 72 THR A N 1
ATOM 518 C CA . THR A 1 72 ? 3.136 -2.230 -11.253 1.00 93.56 72 THR A CA 1
ATOM 519 C C . THR A 1 72 ? 2.610 -1.196 -10.252 1.00 93.56 72 THR A C 1
ATOM 521 O O . THR A 1 72 ? 2.093 -1.569 -9.196 1.00 93.56 72 THR A O 1
ATOM 524 N N . THR A 1 73 ? 2.629 0.093 -10.612 1.00 94.44 73 THR A N 1
ATOM 525 C CA . THR A 1 73 ? 2.029 1.171 -9.802 1.00 94.44 73 THR A CA 1
ATOM 526 C C . THR A 1 73 ? 0.514 1.010 -9.693 1.00 94.44 73 THR A C 1
ATOM 528 O O . THR A 1 73 ? -0.051 1.093 -8.600 1.00 94.44 73 THR A O 1
ATOM 531 N N . GLN A 1 74 ? -0.150 0.744 -10.823 1.00 95.12 74 GLN A N 1
ATOM 532 C CA . GLN A 1 74 ? -1.594 0.512 -10.858 1.00 95.12 74 GLN A CA 1
ATOM 533 C C . GLN A 1 74 ? -1.980 -0.704 -10.012 1.00 95.12 74 GLN A C 1
ATOM 535 O O . GLN A 1 74 ? -2.919 -0.617 -9.224 1.00 95.12 74 GLN A O 1
ATOM 540 N N . ALA A 1 75 ? -1.231 -1.804 -10.110 1.00 94.00 75 ALA A N 1
ATOM 541 C CA . ALA A 1 75 ? -1.468 -3.015 -9.332 1.00 94.00 75 ALA A CA 1
ATOM 542 C C . ALA A 1 75 ? -1.291 -2.790 -7.818 1.00 94.00 75 ALA A C 1
ATOM 544 O O . ALA A 1 75 ? -2.141 -3.212 -7.034 1.00 94.00 75 ALA A O 1
ATOM 545 N N . GLY A 1 76 ? -0.236 -2.079 -7.398 1.00 92.88 76 GLY A N 1
ATOM 546 C CA . GLY A 1 76 ? -0.001 -1.759 -5.985 1.00 92.88 76 GLY A CA 1
ATOM 547 C C . GLY A 1 76 ? -1.125 -0.915 -5.373 1.00 92.88 76 GLY A C 1
ATOM 548 O O . GLY A 1 76 ? -1.585 -1.195 -4.265 1.00 92.88 76 GLY A O 1
ATOM 549 N N . LEU A 1 77 ? -1.631 0.071 -6.121 1.00 94.75 77 LEU A N 1
ATOM 550 C CA . LEU A 1 77 ? -2.777 0.890 -5.708 1.00 94.75 77 LEU A CA 1
ATOM 551 C C . LEU A 1 77 ? -4.092 0.098 -5.694 1.00 94.75 77 LEU A C 1
ATOM 553 O O . LEU A 1 77 ? -4.883 0.254 -4.761 1.00 94.75 77 LEU A O 1
ATOM 557 N N . LEU A 1 78 ? -4.306 -0.776 -6.683 1.00 95.31 78 LEU A N 1
ATOM 558 C CA . LEU A 1 78 ? -5.501 -1.619 -6.779 1.00 95.31 78 LEU A CA 1
ATOM 559 C C . LEU A 1 78 ? -5.668 -2.520 -5.546 1.00 95.31 78 LEU A C 1
ATOM 561 O O . LEU A 1 78 ? -6.792 -2.766 -5.121 1.00 95.31 78 LEU A O 1
ATOM 565 N N . VAL A 1 79 ? -4.564 -2.986 -4.955 1.00 93.62 79 VAL A N 1
ATOM 566 C CA . VAL A 1 79 ? -4.571 -3.812 -3.735 1.00 93.62 79 VAL A CA 1
ATOM 567 C C . VAL A 1 79 ? -4.661 -2.961 -2.461 1.00 93.62 79 VAL A C 1
ATOM 569 O O . VAL A 1 79 ? -5.362 -3.331 -1.516 1.00 93.62 79 VAL A O 1
ATOM 572 N N . ALA A 1 80 ? -3.993 -1.806 -2.422 1.00 94.31 80 ALA A N 1
ATOM 573 C CA . ALA A 1 80 ? -3.928 -0.963 -1.227 1.00 94.31 80 ALA A CA 1
ATOM 574 C C . ALA A 1 80 ? -5.280 -0.347 -0.834 1.00 94.31 80 ALA A C 1
ATOM 576 O O . ALA A 1 80 ? -5.652 -0.365 0.341 1.00 94.31 80 ALA A O 1
ATOM 577 N N . ILE A 1 81 ? -6.036 0.163 -1.813 1.00 93.94 81 ILE A N 1
ATOM 578 C CA . ILE A 1 81 ? -7.336 0.818 -1.588 1.00 93.94 81 ILE A CA 1
ATOM 579 C C . ILE A 1 81 ? -8.334 -0.111 -0.865 1.00 93.94 81 ILE A C 1
ATOM 581 O O . ILE A 1 81 ? -8.818 0.263 0.209 1.00 93.94 81 ILE A O 1
ATOM 585 N N . PRO A 1 82 ? -8.643 -1.322 -1.377 1.00 92.56 82 PRO A N 1
ATOM 586 C CA . PRO A 1 82 ? -9.570 -2.223 -0.699 1.00 92.56 82 PRO A CA 1
ATOM 587 C C . PRO A 1 82 ? -9.007 -2.748 0.627 1.00 92.56 82 PRO A C 1
ATOM 589 O O . PRO A 1 82 ? -9.766 -2.894 1.586 1.00 92.56 82 PRO A O 1
ATOM 592 N N . GLY A 1 83 ? -7.692 -2.981 0.723 1.00 91.25 83 GLY A N 1
ATOM 593 C CA . GLY A 1 83 ? -7.058 -3.466 1.952 1.00 91.25 83 GLY A CA 1
ATOM 594 C C . GLY A 1 83 ? -7.212 -2.495 3.127 1.00 91.25 83 GLY A C 1
ATOM 595 O O . GLY A 1 83 ? -7.605 -2.900 4.225 1.00 91.25 83 GLY A O 1
ATOM 596 N N . ILE A 1 84 ? -6.993 -1.198 2.889 1.00 90.88 84 ILE A N 1
ATOM 597 C CA . ILE A 1 84 ? -7.177 -0.156 3.912 1.00 90.88 84 ILE A CA 1
ATOM 598 C C . ILE A 1 84 ? -8.663 0.018 4.252 1.00 90.88 84 ILE A C 1
ATOM 600 O O . ILE A 1 84 ? -9.010 0.143 5.429 1.00 90.88 84 ILE A O 1
ATOM 604 N N . PHE A 1 85 ? -9.551 -0.014 3.252 1.00 92.69 85 PHE A N 1
ATOM 605 C CA . PHE A 1 85 ? -10.993 0.129 3.468 1.00 92.69 85 PHE A CA 1
ATOM 606 C C . PHE A 1 85 ? -11.548 -0.968 4.387 1.00 92.69 85 PHE A C 1
ATOM 608 O O . PHE A 1 85 ? -12.210 -0.673 5.386 1.00 92.69 85 PHE A O 1
ATOM 615 N N . ILE A 1 86 ? -11.226 -2.232 4.098 1.00 91.00 86 ILE A N 1
ATOM 616 C CA . ILE A 1 86 ? -11.651 -3.378 4.912 1.00 91.00 86 ILE A CA 1
ATOM 617 C C . ILE A 1 86 ? -11.062 -3.269 6.324 1.00 91.00 86 ILE A C 1
ATOM 619 O O . ILE A 1 86 ? -11.797 -3.398 7.306 1.00 91.00 86 ILE A O 1
ATOM 623 N N . GLY A 1 87 ? -9.769 -2.950 6.443 1.00 88.25 87 GLY A N 1
ATOM 624 C CA . GLY A 1 87 ? -9.117 -2.749 7.738 1.00 88.25 87 GLY A CA 1
ATOM 625 C C . GLY A 1 87 ? -9.795 -1.673 8.594 1.00 88.25 87 GLY A C 1
ATOM 626 O O . GLY A 1 87 ? -10.001 -1.873 9.793 1.00 88.25 87 GLY A O 1
ATOM 627 N N . HIS A 1 88 ? -10.225 -0.564 7.984 1.00 87.69 88 HIS A N 1
ATOM 628 C CA . HIS A 1 88 ? -10.949 0.501 8.681 1.00 87.69 88 HIS A CA 1
ATOM 629 C C . HIS A 1 88 ? -12.329 0.045 9.180 1.00 87.69 88 HIS A C 1
ATOM 631 O O . HIS A 1 88 ? -12.689 0.315 10.329 1.00 87.69 88 HIS A O 1
ATOM 637 N N . VAL A 1 89 ? -13.094 -0.679 8.356 1.00 88.81 89 VAL A N 1
ATOM 638 C CA . VAL A 1 89 ? -14.422 -1.192 8.740 1.00 88.81 89 VAL A CA 1
ATOM 639 C C . VAL A 1 89 ? -14.318 -2.184 9.900 1.00 88.81 89 VAL A C 1
ATOM 641 O O . VAL A 1 89 ? -15.086 -2.085 10.862 1.00 88.81 89 VAL A O 1
ATOM 644 N N . LEU A 1 90 ? -13.353 -3.107 9.847 1.00 86.00 90 LEU A N 1
ATOM 645 C CA . LEU A 1 90 ? -13.116 -4.079 10.917 1.00 86.00 90 LEU A CA 1
ATOM 646 C C . LEU A 1 90 ? -12.701 -3.382 12.218 1.00 86.00 90 LEU A C 1
ATOM 648 O O . LEU A 1 90 ? -13.246 -3.686 13.280 1.00 86.00 90 LEU A O 1
ATOM 652 N N . ARG A 1 91 ? -11.805 -2.391 12.133 1.00 84.94 91 ARG A N 1
ATOM 653 C CA . ARG A 1 91 ? -11.366 -1.612 13.298 1.00 84.94 91 ARG A CA 1
ATOM 654 C C . ARG A 1 91 ? -12.503 -0.812 13.928 1.00 84.94 91 ARG A C 1
ATOM 656 O O . ARG A 1 91 ? -12.597 -0.745 15.150 1.00 84.94 91 ARG A O 1
ATOM 663 N N . LYS A 1 92 ? -13.394 -0.242 13.112 1.00 86.19 92 LYS A N 1
ATOM 664 C CA . LYS A 1 92 ? -14.572 0.482 13.605 1.00 86.19 92 LYS A CA 1
ATOM 665 C C . LYS A 1 92 ? -15.494 -0.435 14.411 1.00 86.19 92 LYS A C 1
ATOM 667 O O . LYS A 1 92 ? -15.925 -0.044 15.489 1.00 86.19 92 LYS A O 1
ATOM 672 N N . ARG A 1 93 ? -15.741 -1.660 13.929 1.00 84.94 93 ARG A N 1
ATOM 673 C CA . ARG A 1 93 ? -16.547 -2.659 14.655 1.00 84.94 93 ARG A CA 1
ATOM 674 C C . ARG A 1 93 ? -15.887 -3.098 15.963 1.00 84.94 93 ARG A C 1
ATOM 676 O O . ARG A 1 93 ? -16.572 -3.167 16.977 1.00 84.94 93 ARG A O 1
ATOM 683 N N . ALA A 1 94 ? -14.575 -3.338 15.950 1.00 84.94 94 ALA A N 1
ATOM 684 C CA . ALA A 1 94 ? -13.825 -3.693 17.155 1.00 84.94 94 ALA A CA 1
ATOM 685 C C . ALA A 1 94 ? -13.914 -2.589 18.227 1.00 84.94 94 ALA A C 1
ATOM 687 O O . ALA A 1 94 ? -14.224 -2.874 19.381 1.00 84.94 94 ALA A O 1
ATOM 688 N N . ASN A 1 95 ? -13.749 -1.324 17.827 1.00 84.56 95 ASN A N 1
ATOM 689 C CA . ASN A 1 95 ? -13.847 -0.184 18.741 1.00 84.56 95 ASN A CA 1
ATOM 690 C C . ASN A 1 95 ? -15.246 -0.013 19.351 1.00 84.56 95 ASN A C 1
ATOM 692 O O . ASN A 1 95 ? -15.342 0.379 20.509 1.00 84.56 95 ASN A O 1
ATOM 696 N N . THR A 1 96 ? -16.324 -0.288 18.607 1.00 86.44 96 THR A N 1
ATOM 697 C CA . THR A 1 96 ? -17.689 -0.221 19.160 1.00 86.44 96 THR A CA 1
ATOM 698 C C . THR A 1 96 ? -17.867 -1.215 20.306 1.00 86.44 96 THR A C 1
ATOM 700 O O . THR A 1 96 ? -18.319 -0.824 21.375 1.00 86.44 96 THR A O 1
ATOM 703 N N . ILE A 1 97 ? -17.413 -2.460 20.128 1.00 85.06 97 ILE A N 1
ATOM 704 C CA . ILE A 1 97 ? -17.497 -3.497 21.170 1.00 85.06 97 ILE A CA 1
ATOM 705 C C . ILE A 1 97 ? -16.686 -3.092 22.408 1.00 85.06 97 ILE A C 1
ATOM 707 O O . ILE A 1 97 ? -17.153 -3.232 23.537 1.00 85.06 97 ILE A O 1
ATOM 711 N N . GLN A 1 98 ? -15.480 -2.549 22.209 1.00 83.00 98 GLN A N 1
ATOM 712 C CA . GLN A 1 98 ? -14.664 -2.055 23.320 1.00 83.00 98 GLN A CA 1
ATOM 713 C C . GLN A 1 98 ? -15.329 -0.882 24.045 1.00 83.00 98 GLN A C 1
ATOM 715 O O . GLN A 1 98 ? -15.272 -0.806 25.270 1.00 83.00 98 GLN A O 1
ATOM 720 N N . HIS A 1 99 ? -15.975 0.023 23.309 1.00 87.50 99 HIS A N 1
ATOM 721 C CA . HIS A 1 99 ? -16.667 1.162 23.900 1.00 87.50 99 HIS A CA 1
ATOM 722 C C . HIS A 1 99 ? -17.812 0.718 24.815 1.00 87.50 99 HIS A C 1
ATOM 724 O O .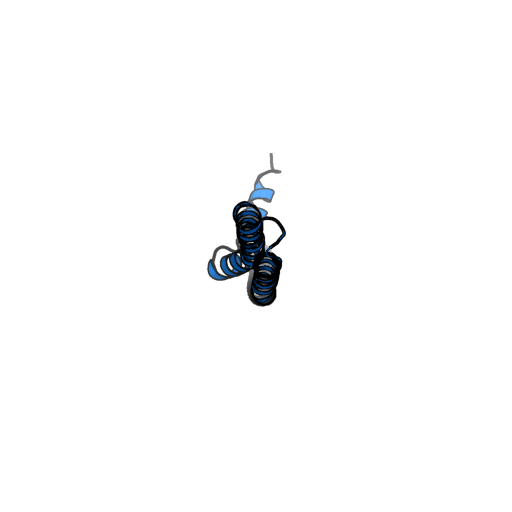 HIS A 1 99 ? -17.910 1.210 25.940 1.00 87.50 99 HIS A O 1
ATOM 730 N N . ASP A 1 100 ? -18.613 -0.252 24.373 1.00 86.19 100 ASP A N 1
ATOM 731 C CA . ASP A 1 100 ? -19.728 -0.791 25.156 1.00 86.19 100 ASP A CA 1
ATOM 732 C C . ASP A 1 100 ? -19.230 -1.457 26.451 1.00 86.19 100 ASP A C 1
ATOM 734 O O . ASP A 1 100 ? -19.783 -1.228 27.531 1.00 86.19 100 ASP A O 1
ATOM 738 N N . LEU A 1 101 ? -18.119 -2.200 26.376 1.00 87.38 101 LEU A N 1
ATOM 739 C CA . LEU A 1 101 ? -17.493 -2.828 27.542 1.00 87.38 101 LEU A CA 1
ATOM 740 C C . LEU A 1 101 ? -16.976 -1.786 28.554 1.00 87.38 101 LEU A C 1
ATOM 742 O O . LEU A 1 101 ? -17.176 -1.929 29.762 1.00 87.38 101 LEU A O 1
ATOM 746 N N . LEU A 1 102 ? -16.358 -0.705 28.067 1.00 84.88 102 LEU A N 1
ATOM 747 C CA . LEU A 1 102 ? -15.859 0.397 28.900 1.00 84.88 102 LEU A CA 1
ATOM 748 C C . LEU A 1 102 ? -16.989 1.208 29.549 1.00 84.88 102 LEU A C 1
ATOM 750 O O . LEU A 1 102 ? -16.816 1.757 30.640 1.00 84.88 102 LEU A O 1
ATOM 754 N N . VAL A 1 103 ? -18.144 1.334 28.892 1.00 88.69 103 VAL A N 1
ATOM 755 C CA . VAL A 1 103 ? -19.339 1.952 29.493 1.00 88.69 103 VAL A CA 1
ATOM 756 C C . VAL A 1 103 ? -19.892 1.058 30.602 1.00 88.69 103 VAL A C 1
ATOM 758 O O . VAL A 1 103 ? -20.192 1.555 31.688 1.00 88.69 103 VAL A O 1
ATOM 761 N N . PHE A 1 104 ? -19.954 -0.255 30.374 1.00 88.75 104 PHE A N 1
ATOM 762 C CA . PHE A 1 104 ? -20.431 -1.211 31.372 1.00 88.75 104 PHE A CA 1
ATOM 763 C C . PHE A 1 104 ? -19.552 -1.235 32.630 1.00 88.75 104 PHE A C 1
ATOM 765 O O . PHE A 1 104 ? -20.070 -1.150 33.745 1.00 88.75 104 PHE A O 1
ATOM 772 N N . GLN A 1 105 ? -18.224 -1.264 32.467 1.00 85.88 105 GLN A N 1
ATOM 773 C CA . GLN A 1 105 ? -17.299 -1.212 33.603 1.00 85.88 105 GLN A CA 1
ATOM 774 C C . GLN A 1 105 ? -17.487 0.046 34.454 1.00 85.88 105 GLN A C 1
ATOM 776 O O . GLN A 1 105 ? -17.531 -0.061 35.681 1.00 85.88 105 GLN A O 1
ATOM 781 N N . ARG A 1 106 ? -17.645 1.214 33.814 1.00 83.00 106 ARG A N 1
ATOM 782 C CA . ARG A 1 106 ? -17.903 2.488 34.505 1.00 83.00 106 ARG A CA 1
ATOM 783 C C . ARG A 1 106 ? -19.213 2.465 35.292 1.00 83.00 106 ARG A C 1
ATOM 785 O O . ARG A 1 106 ? -19.261 2.976 36.406 1.00 83.00 106 ARG A O 1
ATOM 792 N N . GLY A 1 107 ? -20.249 1.823 34.751 1.00 86.19 107 GLY A N 1
ATOM 793 C CA . GLY A 1 107 ? -21.515 1.626 35.458 1.00 86.19 107 GLY A CA 1
ATOM 794 C C . GLY A 1 107 ? -21.359 0.802 36.739 1.00 86.19 107 GLY A C 1
ATOM 795 O O . GLY A 1 107 ? -21.896 1.184 37.776 1.00 86.19 107 GLY A O 1
ATOM 796 N N . ILE A 1 108 ? -20.581 -0.286 36.696 1.00 91.44 108 ILE A N 1
ATOM 797 C CA . ILE A 1 108 ? -20.314 -1.122 37.881 1.00 91.44 108 ILE A CA 1
ATOM 798 C C . ILE A 1 108 ? -19.512 -0.355 38.933 1.00 91.44 108 ILE A C 1
ATOM 800 O O . ILE A 1 108 ? -19.836 -0.437 40.115 1.00 91.44 108 ILE A O 1
ATOM 804 N N . THR A 1 109 ? -18.489 0.401 38.521 1.00 83.12 109 THR A N 1
ATOM 805 C CA . THR A 1 109 ? -17.659 1.164 39.472 1.00 83.12 109 THR A CA 1
ATOM 806 C C . THR A 1 109 ? -18.491 2.200 40.216 1.00 83.12 109 THR A C 1
ATOM 808 O O . THR A 1 109 ? -18.399 2.294 41.435 1.00 83.12 109 THR A O 1
ATOM 811 N N . GLN A 1 110 ? -19.376 2.899 39.503 1.00 88.06 110 GLN A N 1
ATOM 812 C CA . GLN A 1 110 ? -20.293 3.862 40.107 1.00 88.06 110 GLN A CA 1
ATOM 813 C C . GLN A 1 110 ? -21.317 3.198 41.047 1.00 88.06 110 GLN A C 1
ATOM 815 O O . GLN A 1 110 ? -21.710 3.783 42.054 1.00 88.06 110 GLN A O 1
ATOM 820 N N . TRP A 1 111 ? -21.771 1.982 40.729 1.00 88.31 111 TRP A N 1
ATOM 821 C CA . TRP A 1 111 ? -22.716 1.252 41.579 1.00 88.31 111 TRP A CA 1
ATOM 822 C C . TRP A 1 111 ? -22.066 0.752 42.873 1.00 88.31 111 TRP A C 1
ATOM 824 O O . TRP A 1 111 ? -22.699 0.791 43.924 1.00 88.31 111 TRP A O 1
ATOM 834 N N . LEU A 1 112 ? -20.799 0.330 42.803 1.00 90.06 112 LEU A N 1
ATOM 835 C CA . LEU A 1 112 ? -20.015 -0.078 43.970 1.00 90.06 112 LEU A CA 1
ATOM 836 C C . LEU A 1 112 ? -19.734 1.101 44.908 1.00 90.06 112 LEU A C 1
ATOM 838 O O . LEU A 1 112 ? -19.914 0.959 46.110 1.00 90.06 112 LEU A O 1
ATOM 842 N N . GLU A 1 113 ? -19.384 2.272 44.372 1.00 87.00 113 GLU A N 1
ATOM 843 C CA . GLU A 1 113 ? -19.102 3.471 45.179 1.00 87.00 113 GLU A CA 1
ATOM 844 C C . GLU A 1 113 ? -20.338 3.953 45.957 1.00 87.00 113 GLU A C 1
ATOM 846 O O . GLU A 1 113 ? -20.244 4.347 47.113 1.00 87.00 113 GLU A O 1
ATOM 851 N N . LYS A 1 114 ? -21.529 3.826 45.361 1.00 85.50 114 LYS A N 1
ATOM 852 C CA . LYS A 1 114 ? -22.798 4.158 46.024 1.00 85.50 114 LYS A CA 1
ATOM 853 C C . LYS A 1 114 ? -23.200 3.157 47.121 1.00 85.50 114 LYS A C 1
ATOM 855 O O . LYS A 1 114 ? -24.025 3.489 47.967 1.00 85.50 114 LYS A O 1
ATOM 860 N N . GLY A 1 115 ? -22.673 1.933 47.083 1.00 68.88 115 GLY A N 1
ATOM 861 C CA . GLY A 1 115 ? -22.986 0.875 48.047 1.00 68.88 115 GLY A CA 1
ATOM 862 C C . GLY A 1 115 ? -22.278 1.019 49.396 1.00 68.88 115 GLY A C 1
ATOM 863 O O . GLY A 1 115 ? -22.782 0.484 50.374 1.00 68.88 115 GLY A O 1
ATOM 864 N N . ASP A 1 116 ? -21.165 1.757 49.454 1.00 65.94 116 ASP A N 1
ATOM 865 C CA . ASP A 1 116 ? -20.413 2.035 50.691 1.00 65.94 116 ASP A CA 1
ATOM 866 C C . ASP A 1 116 ? -20.937 3.276 51.453 1.00 65.94 116 ASP A C 1
ATOM 868 O O . ASP A 1 116 ? -20.498 3.546 52.570 1.00 65.94 116 ASP A O 1
ATOM 872 N N . GLU A 1 117 ? -21.881 4.039 50.880 1.00 61.84 117 GLU A N 1
ATOM 873 C CA . GLU A 1 117 ? -22.495 5.219 51.520 1.00 61.84 117 GLU A CA 1
ATOM 874 C C . GLU A 1 117 ? -23.765 4.903 52.351 1.00 61.84 117 GLU A C 1
ATOM 876 O O . GLU A 1 117 ? -24.440 5.831 52.808 1.00 61.84 117 GLU A O 1
ATOM 881 N N . VAL A 1 118 ? -24.109 3.623 52.562 1.00 57.84 118 VAL A N 1
ATOM 882 C CA . VAL A 1 118 ? -25.291 3.164 53.333 1.00 57.84 118 VAL A CA 1
ATOM 883 C C . VAL A 1 118 ? -24.874 2.230 54.462 1.00 57.84 118 VAL A C 1
ATOM 885 O O . VAL A 1 118 ? -25.380 2.428 55.590 1.00 57.84 118 VAL A O 1
#

Foldseek 3Di:
DPDPPVVVCVVVLVDPPPDPPLVVLLVVLVCLLVQLQVQLVVLVVQLVVCCVPPNCPCVVSNVRSNVRSVVSNVRSNVSNVVSNVVSVVVVVVVVVVSVVVVVVVVVVVVVVVVVVVD

Secondary structure (DSSP, 8-state):
--SSHHHHHHHHTT---S-THHHHHHHHHHHHHHHHHHHHHHHHHHHHHHHHHHGGG-HHHHHHHHHHHHHHHHHHHHHHHHHHHHHHHHHHHHHHHHHHHHHHHHHHHHHHHHHTT-

Radius of gyration: 26.52 Å; chains: 1; bounding box: 48×22×85 Å